Protein AF-A0A0A6YY71-F1 (afdb_monomer)

pLDDT: mean 78.0, std 18.77, range [36.78, 98.19]

Solvent-accessible surface area (backbone atoms only — not comparable to full-atom values): 8393 Å² total; per-residue (Å²): 139,82,88,79,83,87,85,87,87,78,85,80,76,76,75,78,79,55,67,66,61,52,51,53,49,50,51,51,51,50,52,53,62,73,66,58,69,81,73,83,77,70,94,55,56,92,86,57,88,66,77,80,87,84,78,74,81,49,68,96,34,40,90,76,57,83,63,99,70,64,65,13,58,90,53,76,33,81,49,66,52,75,88,48,46,82,86,49,79,55,62,49,65,29,39,24,68,51,75,69,31,91,86,85,29,70,40,27,65,51,67,47,71,70,43,75,67,88,65,77,77,81,84,120

Nearest PDB structures (foldseek):
  4aqs-assembly1_A  TM=8.875E-01  e=1.170E-06  Mus musculus
  8dmk-assembly1_B  TM=8.298E-01  e=1.250E-06  Homo sapiens

Sequence (124 aa):
MEWASGEPGRGRQGQPLPWELRLGLLLSVLAATLAQAPSLDVPGCSRGSCYPATGDLLVGRADRLTASSTCGLHSPQPYCIVSHLQDEKKCFLCDSRRPFSARDNPNSHRIQNVVTSFAPQRRT

Structure (mmCIF, N/CA/C/O backbone):
data_AF-A0A0A6YY71-F1
#
_entry.id   AF-A0A0A6YY71-F1
#
loop_
_atom_site.group_PDB
_atom_site.id
_atom_site.type_symbol
_atom_site.label_atom_id
_atom_site.label_alt_id
_atom_site.label_comp_id
_atom_site.label_asym_id
_atom_site.label_entity_id
_atom_site.label_seq_id
_atom_site.pdbx_PDB_ins_code
_atom_site.Cartn_x
_atom_site.Cartn_y
_atom_site.Cartn_z
_atom_site.occupancy
_atom_site.B_iso_or_equiv
_atom_site.auth_seq_id
_atom_site.auth_comp_id
_atom_site.auth_asym_id
_atom_site.auth_atom_id
_atom_site.pdbx_PDB_model_num
ATOM 1 N N . MET A 1 1 ? -37.558 -7.288 103.519 1.00 38.28 1 MET A N 1
ATOM 2 C CA . MET A 1 1 ? -37.219 -8.021 102.281 1.00 38.28 1 MET A CA 1
ATOM 3 C C . MET A 1 1 ? -38.504 -8.670 101.818 1.00 38.28 1 MET A C 1
ATOM 5 O O . MET A 1 1 ? -38.852 -9.748 102.278 1.00 38.28 1 MET A O 1
ATOM 9 N N . GLU A 1 2 ? -39.274 -7.907 101.053 1.00 43.69 2 GLU A N 1
ATOM 10 C CA . GLU A 1 2 ? -40.614 -8.268 100.598 1.00 43.69 2 GLU A CA 1
ATOM 11 C C . GLU A 1 2 ? -40.491 -8.899 99.210 1.00 43.69 2 GLU A C 1
ATOM 13 O O . GLU A 1 2 ? -39.759 -8.398 98.356 1.00 43.69 2 GLU A O 1
ATOM 18 N N . TRP A 1 3 ? -41.139 -10.044 99.031 1.00 39.91 3 TRP A N 1
ATOM 19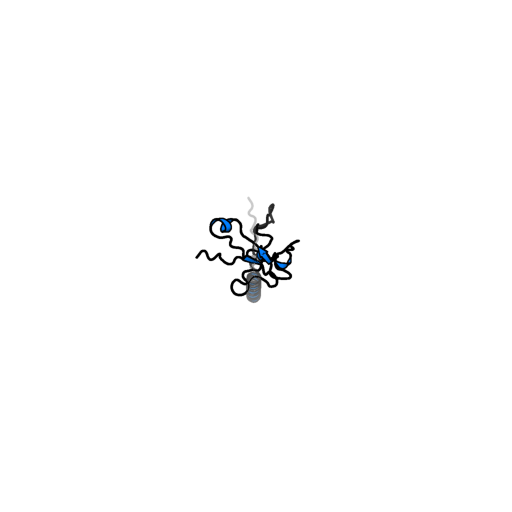 C CA . TRP A 1 3 ? -41.181 -10.783 97.778 1.00 39.91 3 TRP A CA 1
ATOM 20 C C . TRP A 1 3 ? -42.236 -10.136 96.881 1.00 39.91 3 TRP A C 1
ATOM 22 O O . TRP A 1 3 ? -43.389 -10.028 97.290 1.00 39.91 3 TRP A O 1
ATOM 32 N N . ALA A 1 4 ? -41.856 -9.726 95.670 1.00 46.16 4 ALA A N 1
ATOM 33 C CA . ALA A 1 4 ? -42.797 -9.284 94.647 1.00 46.16 4 ALA A CA 1
ATOM 34 C C . ALA A 1 4 ? -42.797 -10.277 93.480 1.00 46.16 4 ALA A C 1
ATOM 36 O O . ALA A 1 4 ? -41.759 -10.633 92.923 1.00 46.16 4 ALA A O 1
ATOM 37 N N . SER A 1 5 ? -44.005 -10.745 93.201 1.00 50.41 5 SER A N 1
ATOM 38 C CA . SER A 1 5 ? -44.420 -11.810 92.301 1.00 50.41 5 SER A CA 1
ATOM 39 C C . SER A 1 5 ? -44.018 -11.592 90.841 1.00 50.41 5 SER A C 1
ATOM 41 O O . SER A 1 5 ? -44.025 -10.473 90.337 1.00 50.41 5 SER A O 1
ATOM 43 N N . GLY A 1 6 ? -43.697 -12.690 90.153 1.00 44.12 6 GLY A N 1
ATOM 44 C CA . GLY A 1 6 ? -43.442 -12.706 88.716 1.00 44.12 6 GLY A CA 1
ATOM 45 C C . GLY A 1 6 ? -44.720 -12.563 87.883 1.00 44.12 6 GLY A C 1
ATOM 46 O O . GLY A 1 6 ? -45.732 -13.198 88.171 1.00 44.12 6 GLY A O 1
ATOM 47 N N . GLU A 1 7 ? -44.628 -11.769 86.819 1.00 47.53 7 GLU A N 1
ATOM 48 C CA . GLU A 1 7 ? -45.638 -11.626 85.765 1.00 47.53 7 GLU A CA 1
ATOM 49 C C . GLU A 1 7 ? -45.454 -12.708 84.682 1.00 47.53 7 GLU A C 1
ATOM 51 O O . GLU A 1 7 ? -44.330 -12.910 84.205 1.00 47.53 7 GLU A O 1
ATOM 56 N N . PRO A 1 8 ? -46.524 -13.372 84.209 1.00 54.31 8 PRO A N 1
ATOM 57 C CA . PRO A 1 8 ? -46.472 -14.208 83.023 1.00 54.31 8 PRO A CA 1
ATOM 58 C C . PRO A 1 8 ? -47.125 -13.505 81.826 1.00 54.31 8 PRO A C 1
ATOM 60 O O . PRO A 1 8 ? -48.282 -13.099 81.877 1.00 54.31 8 PRO A O 1
ATOM 63 N N . GLY A 1 9 ? -46.438 -13.485 80.682 1.00 42.12 9 GLY A N 1
ATOM 64 C CA . GLY A 1 9 ? -47.136 -13.396 79.398 1.00 42.12 9 GLY A CA 1
ATOM 65 C C . GLY A 1 9 ? -46.465 -12.547 78.331 1.00 42.12 9 GLY A C 1
ATOM 66 O O . GLY A 1 9 ? -46.595 -11.331 78.303 1.00 42.12 9 GLY A O 1
ATOM 67 N N . ARG A 1 10 ? -45.885 -13.228 77.340 1.00 41.16 10 ARG A N 1
ATOM 68 C CA . ARG A 1 10 ? -46.477 -13.374 75.994 1.00 41.16 10 ARG A CA 1
ATOM 69 C C . ARG A 1 10 ? -45.361 -13.762 75.030 1.00 41.16 10 ARG A C 1
ATOM 71 O O . ARG A 1 10 ? -44.706 -12.921 74.422 1.00 41.16 10 ARG A O 1
ATOM 78 N N . GLY A 1 11 ? -45.153 -15.070 74.889 1.00 41.28 11 GLY A N 1
ATOM 79 C CA . GLY A 1 11 ? -44.338 -15.614 73.813 1.00 41.28 11 GLY A CA 1
ATOM 80 C C . GLY A 1 11 ? -44.937 -15.198 72.472 1.00 41.28 11 GLY A C 1
ATOM 81 O O . GLY A 1 11 ? -46.034 -15.627 72.116 1.00 41.28 11 GLY A O 1
ATOM 82 N N . ARG A 1 12 ? -44.224 -14.349 71.730 1.00 44.50 12 ARG A N 1
ATOM 83 C CA . ARG A 1 12 ? -44.441 -14.149 70.296 1.00 44.50 12 ARG A CA 1
ATOM 84 C C . ARG A 1 12 ? -44.060 -15.462 69.608 1.00 44.50 12 ARG A C 1
ATOM 86 O O . ARG A 1 12 ? -42.911 -15.653 69.223 1.00 44.50 12 ARG A O 1
ATOM 93 N N . GLN A 1 13 ? -45.006 -16.393 69.502 1.00 45.41 13 GLN A N 1
ATOM 94 C CA . GLN A 1 13 ? -44.880 -17.504 68.564 1.00 45.41 13 GLN A CA 1
ATOM 95 C C . GLN A 1 13 ? -44.833 -16.892 67.163 1.00 45.41 13 GLN A C 1
ATOM 97 O O . GLN A 1 13 ? -45.835 -16.390 66.658 1.00 45.41 13 GLN A O 1
ATOM 102 N N . GLY A 1 14 ? -43.640 -16.856 66.570 1.00 48.69 14 GLY A N 1
ATOM 103 C CA . GLY A 1 14 ? -43.484 -16.530 65.161 1.00 48.69 14 GLY A CA 1
ATOM 104 C C . GLY A 1 14 ? -44.236 -17.579 64.355 1.00 48.69 14 GLY A C 1
ATOM 105 O O . GLY A 1 14 ? -43.861 -18.750 64.367 1.00 48.69 14 GLY A O 1
ATOM 106 N N . GLN A 1 15 ? -45.324 -17.178 63.701 1.00 58.69 15 GLN A N 1
ATOM 107 C CA . GLN A 1 15 ? -46.020 -18.050 62.765 1.00 58.69 15 GLN A CA 1
ATOM 108 C C . GLN A 1 15 ? -45.033 -18.471 61.663 1.00 58.69 15 GLN A C 1
ATOM 110 O O . GLN A 1 15 ? -44.343 -17.608 61.108 1.00 58.69 15 GLN A O 1
ATOM 115 N N . PRO A 1 16 ? -44.926 -19.772 61.341 1.00 62.03 16 PRO A N 1
ATOM 116 C CA . PRO A 1 16 ? -44.098 -20.216 60.232 1.00 62.03 16 PRO A CA 1
ATOM 117 C C . PRO A 1 16 ? -44.645 -19.600 58.941 1.00 62.03 16 PRO A C 1
ATOM 119 O O . PRO A 1 16 ? -45.845 -19.669 58.680 1.00 62.03 16 PRO A O 1
ATOM 122 N N . LEU A 1 17 ? -43.769 -18.976 58.145 1.00 61.84 17 LEU A N 1
ATOM 123 C CA . LEU A 1 17 ? -44.159 -18.433 56.845 1.00 61.84 17 LEU A CA 1
ATOM 124 C C . LEU A 1 17 ? -44.847 -19.532 56.012 1.00 61.84 17 LEU A C 1
ATOM 126 O O . LEU A 1 17 ? -44.259 -20.613 55.875 1.00 61.84 17 LEU A O 1
ATOM 130 N N . PRO A 1 18 ? -46.039 -19.274 55.437 1.00 81.38 18 PRO A N 1
ATOM 131 C CA . PRO A 1 18 ? -46.705 -20.213 54.545 1.00 81.38 18 PRO A CA 1
ATOM 132 C C . PRO A 1 18 ? -45.781 -20.605 53.387 1.00 81.38 18 PRO A C 1
ATOM 134 O O . PRO A 1 18 ? -45.008 -19.795 52.874 1.00 81.38 18 PRO A O 1
ATOM 137 N N . TRP A 1 19 ? -45.846 -21.876 52.997 1.00 71.00 19 TRP A N 1
ATOM 138 C CA . TRP A 1 19 ? -44.973 -22.497 51.997 1.00 71.00 19 TRP A CA 1
ATOM 139 C C . TRP A 1 19 ? -44.989 -21.777 50.638 1.00 71.00 19 TRP A C 1
ATOM 141 O O . TRP A 1 19 ? -43.962 -21.734 49.969 1.00 71.00 19 TRP A O 1
ATOM 151 N N . GLU A 1 20 ? -46.099 -21.122 50.298 1.00 78.69 20 GLU A N 1
ATOM 152 C CA . GLU A 1 20 ? -46.249 -20.263 49.118 1.00 78.69 20 GLU A CA 1
ATOM 153 C C . GLU A 1 20 ? -45.278 -19.076 49.124 1.00 78.69 20 GLU A C 1
ATOM 155 O O . GLU A 1 20 ? -44.617 -18.788 48.127 1.00 78.69 20 GLU A O 1
ATOM 160 N N . LEU A 1 21 ? -45.110 -18.419 50.278 1.00 78.38 21 LEU A N 1
ATOM 161 C CA . LEU A 1 21 ? -44.149 -17.324 50.428 1.00 78.38 21 LEU A CA 1
ATOM 162 C C . LEU A 1 21 ? -42.712 -17.839 50.350 1.00 78.38 21 LEU A C 1
ATOM 164 O O . LEU A 1 21 ? -41.838 -17.139 49.850 1.00 78.38 21 LEU A O 1
ATOM 168 N N . ARG A 1 22 ? -42.458 -19.070 50.812 1.00 81.88 22 ARG A N 1
ATOM 169 C CA . ARG A 1 22 ? -41.139 -19.705 50.685 1.00 81.88 22 ARG A CA 1
ATOM 170 C C . ARG A 1 22 ? -40.823 -20.049 49.234 1.00 81.88 22 ARG A C 1
ATOM 172 O O . ARG A 1 22 ? -39.710 -19.778 48.798 1.00 81.88 22 ARG A O 1
ATOM 179 N N . LEU A 1 23 ? -41.785 -20.588 48.485 1.00 85.62 23 LEU A N 1
ATOM 180 C CA . LEU A 1 23 ? -41.632 -20.849 47.053 1.00 85.62 23 LEU A CA 1
ATOM 181 C C . LEU A 1 23 ? -41.409 -19.551 46.275 1.00 85.62 23 LEU A C 1
ATOM 183 O O . LEU A 1 23 ? -40.477 -19.475 45.480 1.00 85.62 23 LEU A O 1
ATOM 187 N N . GLY A 1 24 ? -42.206 -18.514 46.547 1.00 86.06 24 GLY A N 1
ATOM 188 C CA . GLY A 1 24 ? -42.041 -17.196 45.929 1.00 86.06 24 GLY A CA 1
ATOM 189 C C . GLY A 1 24 ? -40.683 -16.558 46.243 1.00 86.06 24 GLY A C 1
ATOM 190 O O . GLY A 1 24 ? -40.045 -15.972 45.366 1.00 86.06 24 GLY A O 1
ATOM 191 N N . LEU A 1 25 ? -40.184 -16.729 47.470 1.00 85.94 25 LEU A N 1
ATOM 192 C CA . LEU A 1 25 ? -38.852 -16.260 47.854 1.00 85.94 25 LEU A CA 1
ATOM 193 C C . LEU A 1 25 ? -37.746 -17.048 47.132 1.00 85.94 25 LEU A C 1
ATOM 195 O O . LEU A 1 25 ? -36.806 -16.454 46.617 1.00 85.94 25 LEU A O 1
ATOM 199 N N . LEU A 1 26 ? -37.876 -18.371 47.028 1.00 87.25 26 LEU A N 1
ATOM 200 C CA . LEU A 1 26 ? -36.917 -19.209 46.301 1.00 87.25 26 LEU A CA 1
ATOM 201 C C . LEU A 1 26 ? -36.890 -18.879 44.804 1.00 87.25 26 LEU A C 1
ATOM 203 O O . LEU A 1 26 ? -35.813 -18.758 44.227 1.00 87.25 26 LEU A O 1
ATOM 207 N N . LEU A 1 27 ? -38.057 -18.677 44.189 1.00 86.56 27 LEU A N 1
ATOM 208 C CA . LEU A 1 27 ? -38.188 -18.291 42.781 1.00 86.56 27 LEU A CA 1
ATOM 209 C C . LEU A 1 27 ? -37.592 -16.906 42.508 1.00 86.56 27 LEU A C 1
ATOM 211 O O . LEU A 1 27 ? -36.895 -16.732 41.511 1.00 86.56 27 LEU A O 1
ATOM 215 N N . SER A 1 28 ? -37.823 -15.933 43.393 1.00 82.94 28 SER A N 1
ATOM 216 C CA . SER A 1 28 ? -37.259 -14.583 43.241 1.00 82.94 28 SER A CA 1
ATOM 217 C C . SER A 1 28 ? -35.738 -14.560 43.426 1.00 82.94 28 SER A C 1
ATOM 219 O O . SER A 1 28 ? -35.047 -13.904 42.648 1.00 82.94 28 SER A O 1
ATOM 221 N N . VAL A 1 29 ? -35.198 -15.332 44.376 1.00 84.31 29 VAL A N 1
ATOM 222 C CA . VAL A 1 29 ? -33.746 -15.515 44.536 1.00 84.31 29 VAL A CA 1
ATOM 223 C C . VAL A 1 29 ? -33.143 -16.204 43.309 1.00 84.31 29 VAL A C 1
ATOM 225 O O . VAL A 1 29 ? -32.145 -15.723 42.777 1.00 84.31 29 VAL A O 1
ATOM 228 N N . LEU A 1 30 ? -33.765 -17.276 42.809 1.00 84.50 30 LEU A N 1
ATOM 229 C CA . LEU A 1 30 ? -33.293 -17.988 41.618 1.00 84.50 30 LEU A CA 1
ATOM 230 C C . LEU A 1 30 ? -33.275 -17.063 40.388 1.00 84.50 30 LEU A C 1
ATOM 232 O O . LEU A 1 30 ? -32.268 -16.991 39.684 1.00 84.50 30 LEU A O 1
ATOM 236 N N . ALA A 1 31 ? -34.343 -16.288 40.178 1.00 81.75 31 ALA A N 1
ATOM 237 C CA . ALA A 1 31 ? -34.417 -15.296 39.106 1.00 81.75 31 ALA A CA 1
ATOM 238 C C . ALA A 1 31 ? -33.326 -14.218 39.230 1.00 81.75 31 ALA A C 1
ATOM 240 O O . ALA A 1 31 ? -32.697 -13.870 38.232 1.00 81.75 31 ALA A O 1
ATOM 241 N N . ALA A 1 32 ? -33.049 -13.733 40.445 1.00 77.25 32 ALA A N 1
ATOM 242 C CA . ALA A 1 32 ? -31.980 -12.766 40.686 1.00 77.25 32 ALA A CA 1
ATOM 243 C C . ALA A 1 32 ? -30.587 -13.346 40.388 1.00 77.25 32 ALA A C 1
ATOM 245 O O . AL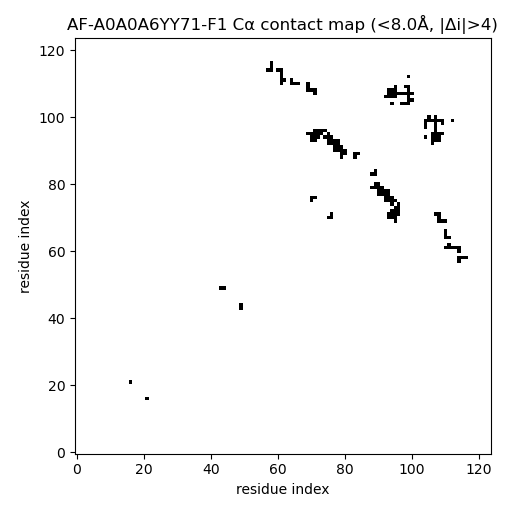A A 1 32 ? -29.763 -12.654 39.797 1.00 77.25 32 ALA A O 1
ATOM 246 N N . THR A 1 33 ? -30.330 -14.615 40.727 1.00 72.81 33 THR A N 1
ATOM 247 C CA . THR A 1 33 ? -29.048 -15.279 40.417 1.00 72.81 33 THR A CA 1
ATOM 248 C C . THR A 1 33 ? -28.844 -15.522 38.920 1.00 72.81 33 THR A C 1
ATOM 250 O O . THR A 1 33 ? -27.732 -15.379 38.426 1.00 72.81 33 THR A O 1
ATOM 253 N N . LEU A 1 34 ? -29.913 -15.827 38.174 1.00 72.25 34 LEU A N 1
ATOM 254 C CA . LEU A 1 34 ? -29.872 -15.986 36.713 1.00 72.25 34 LEU A CA 1
ATOM 255 C C . LEU A 1 34 ? -29.721 -14.644 35.978 1.00 72.25 34 LEU A C 1
ATOM 257 O O . LEU A 1 34 ? -29.179 -14.607 34.877 1.00 72.25 34 LEU A O 1
ATOM 261 N N . ALA A 1 35 ? -30.191 -13.546 36.579 1.00 67.25 35 ALA A N 1
ATOM 262 C CA . ALA A 1 35 ? -30.084 -12.196 36.026 1.00 67.25 35 ALA A CA 1
ATOM 263 C C . ALA A 1 35 ? -28.716 -11.533 36.275 1.00 67.25 35 ALA A C 1
ATOM 265 O O . ALA A 1 35 ? -28.437 -10.474 35.707 1.00 67.25 35 ALA A O 1
ATOM 266 N N . GLN A 1 36 ? -27.851 -12.136 37.097 1.00 61.38 36 GLN A N 1
ATOM 267 C CA . GLN A 1 36 ? -26.472 -11.689 37.272 1.00 61.38 36 GLN A CA 1
ATOM 268 C C . GLN A 1 36 ? -25.651 -12.081 36.040 1.00 61.38 36 GLN A C 1
ATOM 270 O O . GLN A 1 36 ? -24.961 -13.097 36.013 1.00 61.38 36 GLN A O 1
ATOM 275 N N . ALA A 1 37 ? -25.720 -11.251 34.999 1.00 61.72 37 ALA A N 1
ATOM 276 C CA . ALA A 1 37 ? -24.695 -11.255 33.969 1.00 61.72 37 ALA A CA 1
ATOM 277 C C . ALA A 1 37 ? -23.347 -10.963 34.654 1.00 61.72 37 ALA A C 1
ATOM 279 O O . ALA A 1 37 ? -23.262 -9.967 35.381 1.00 61.72 37 ALA A O 1
ATOM 280 N N . PRO A 1 38 ? -22.301 -11.789 34.469 1.00 58.31 38 PRO A N 1
ATOM 281 C CA . PRO A 1 38 ? -20.976 -11.431 34.944 1.00 58.31 38 PRO A CA 1
ATOM 282 C C . PRO A 1 38 ? -20.583 -10.127 34.251 1.00 58.31 38 PRO A C 1
ATOM 284 O O . PRO A 1 38 ? -20.394 -10.091 33.032 1.00 58.31 38 PRO A O 1
ATOM 287 N N . SER A 1 39 ? -20.502 -9.036 35.016 1.00 58.50 39 SER A N 1
ATOM 288 C CA . SER A 1 39 ? -19.797 -7.853 34.555 1.00 58.50 39 SER A CA 1
ATOM 289 C C . SER A 1 39 ? -18.371 -8.306 34.280 1.00 58.50 39 SER A C 1
ATOM 291 O O . SER A 1 39 ? -17.699 -8.863 35.147 1.00 58.50 39 SER A O 1
ATOM 293 N N . LEU A 1 40 ? -17.920 -8.138 33.039 1.00 60.69 40 LEU A N 1
ATOM 294 C CA . LEU A 1 40 ? -16.498 -8.162 32.733 1.00 60.69 40 LEU A CA 1
ATOM 295 C C . LEU A 1 40 ? -15.893 -6.990 33.504 1.00 60.69 40 LEU A C 1
ATOM 297 O O . LEU A 1 40 ? -15.829 -5.870 32.998 1.00 60.69 40 LEU A O 1
ATOM 301 N N . ASP A 1 41 ? -15.528 -7.240 34.758 1.00 55.72 41 ASP A N 1
ATOM 302 C CA . ASP A 1 41 ? -14.774 -6.321 35.589 1.00 55.72 41 ASP A CA 1
ATOM 303 C C . ASP A 1 41 ? -13.406 -6.172 34.933 1.00 55.72 41 ASP A C 1
ATOM 305 O O . ASP A 1 41 ? -12.459 -6.895 35.234 1.00 55.72 41 ASP A O 1
ATOM 309 N N . VAL A 1 42 ? -13.308 -5.249 33.977 1.00 62.34 42 VAL A N 1
ATOM 310 C CA . VAL A 1 42 ? -12.029 -4.688 33.568 1.00 62.34 42 VAL A CA 1
ATOM 311 C C . VAL A 1 42 ? -11.591 -3.832 34.756 1.00 62.34 42 VAL A C 1
ATOM 313 O O . VAL A 1 42 ? -12.190 -2.773 34.985 1.00 62.34 42 VAL A O 1
ATOM 316 N N . PRO A 1 43 ? -10.579 -4.240 35.542 1.00 62.94 43 PRO A N 1
ATOM 317 C CA . PRO A 1 43 ? -10.061 -3.418 36.620 1.00 62.94 43 PRO A CA 1
ATOM 318 C C . PRO A 1 43 ? -9.229 -2.323 35.952 1.00 62.94 43 PRO A C 1
ATOM 320 O O . PRO A 1 43 ? -8.028 -2.469 35.762 1.00 62.94 43 PRO A O 1
ATOM 323 N N . GLY A 1 44 ? -9.888 -1.281 35.450 1.00 62.38 44 GLY A N 1
ATOM 324 C CA . GLY A 1 44 ? -9.236 -0.310 34.576 1.00 62.38 44 GLY A CA 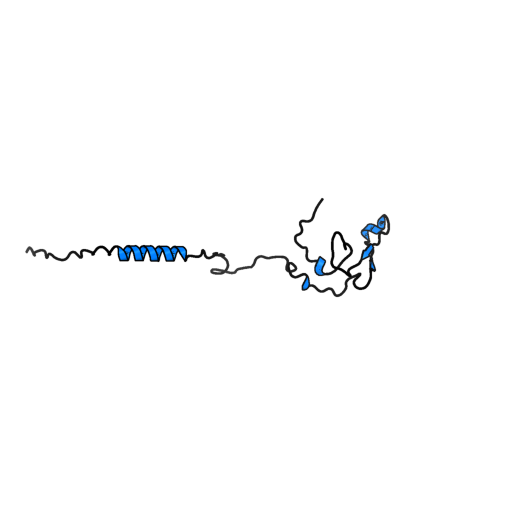1
ATOM 325 C C . GLY A 1 44 ? -9.121 1.064 35.201 1.00 62.38 44 GLY A C 1
ATOM 326 O O . GLY A 1 44 ? -8.027 1.565 35.405 1.00 62.38 44 GLY A O 1
ATOM 327 N N . CYS A 1 45 ? -10.260 1.685 35.494 1.00 73.56 45 CYS A N 1
ATOM 328 C CA . CYS A 1 45 ? -10.326 3.145 35.607 1.00 73.56 45 CYS A CA 1
ATOM 329 C C . CYS A 1 45 ? -11.054 3.669 36.846 1.00 73.56 45 CYS A C 1
ATOM 331 O O . CYS A 1 45 ? -11.100 4.873 37.067 1.00 73.56 45 CYS A O 1
ATOM 333 N N . SER A 1 46 ? -11.658 2.799 37.656 1.00 78.25 46 SER A N 1
ATOM 334 C CA . SER A 1 46 ? -12.526 3.218 38.765 1.00 78.25 46 SER A CA 1
ATOM 335 C C . SER A 1 46 ? -11.767 3.722 39.998 1.00 78.25 46 SER A C 1
ATOM 337 O O . SER A 1 46 ? -12.365 4.374 40.850 1.00 78.25 46 SER A O 1
ATOM 339 N N . ARG A 1 47 ? -10.461 3.438 40.117 1.00 77.69 47 ARG A N 1
ATOM 340 C CA . ARG A 1 47 ? -9.633 3.835 41.276 1.00 77.69 47 ARG A CA 1
ATOM 341 C C . ARG A 1 47 ? -8.267 4.437 40.907 1.00 77.69 47 ARG A C 1
ATOM 343 O O . ARG A 1 47 ? -7.363 4.410 41.736 1.00 77.69 47 ARG A O 1
ATOM 350 N N . GLY A 1 48 ? -8.089 4.975 39.699 1.00 80.12 48 GLY A N 1
ATOM 351 C CA . GLY A 1 48 ? -6.809 5.568 39.292 1.00 80.12 48 GLY A CA 1
ATOM 352 C C . GLY A 1 48 ? -6.728 5.938 37.813 1.00 80.12 48 GLY A C 1
ATOM 353 O O . GLY A 1 48 ? -7.719 5.854 37.089 1.00 80.12 48 GLY A O 1
ATOM 354 N N . SER A 1 49 ? -5.540 6.357 37.370 1.00 84.69 49 SER A N 1
ATOM 355 C CA . SER A 1 49 ? -5.253 6.603 35.958 1.00 84.69 49 SER A CA 1
ATOM 356 C C . SER A 1 49 ? -5.216 5.294 35.175 1.00 84.69 49 SER A C 1
ATOM 358 O O . SER A 1 49 ? -4.671 4.289 35.627 1.00 84.69 49 SER A O 1
ATOM 360 N N . CYS A 1 50 ? -5.776 5.325 33.972 1.00 87.75 50 CYS A N 1
ATOM 361 C CA . CYS A 1 50 ? -5.761 4.199 33.057 1.00 87.75 50 CYS A CA 1
ATOM 362 C C . CYS A 1 50 ? -5.191 4.599 31.709 1.00 87.75 50 CYS A C 1
ATOM 364 O O . CYS A 1 50 ? -5.355 5.723 31.234 1.00 87.75 50 CYS A O 1
ATOM 366 N N . TYR A 1 51 ? -4.522 3.627 31.101 1.00 87.56 51 TYR A N 1
ATOM 367 C CA . TYR A 1 51 ? -3.815 3.779 29.847 1.00 87.56 51 TYR A CA 1
ATOM 368 C C . TYR A 1 51 ? -4.222 2.615 28.943 1.00 87.56 51 TYR A C 1
ATOM 370 O O . TYR A 1 51 ? -4.163 1.464 29.382 1.00 87.56 51 TYR A O 1
ATOM 378 N N . PRO A 1 52 ? -4.691 2.886 27.715 1.00 88.88 52 PRO A N 1
ATOM 379 C CA . PRO A 1 52 ? -5.088 1.833 26.794 1.00 88.88 52 PRO A CA 1
ATOM 380 C C . PRO A 1 52 ? -3.875 1.004 26.357 1.00 88.88 52 PRO A C 1
ATOM 382 O O . PRO A 1 52 ? -2.733 1.464 26.415 1.00 88.88 52 PRO A O 1
ATOM 385 N N . ALA A 1 53 ? -4.134 -0.209 25.866 1.00 88.12 53 ALA A N 1
ATOM 386 C CA . ALA A 1 53 ? -3.110 -0.996 25.193 1.00 88.12 53 ALA A CA 1
ATOM 387 C C . ALA A 1 53 ? -2.553 -0.218 23.988 1.00 88.12 53 ALA A C 1
ATOM 389 O O . ALA A 1 53 ? -3.303 0.394 23.222 1.00 88.12 53 ALA A O 1
ATOM 390 N N . THR A 1 54 ? -1.232 -0.237 23.828 1.00 89.19 54 THR A N 1
ATOM 391 C CA . THR A 1 54 ? -0.553 0.348 22.670 1.00 89.19 54 THR A CA 1
ATOM 392 C C . THR A 1 54 ? -0.600 -0.610 21.477 1.00 89.19 54 THR A C 1
ATOM 394 O O . THR A 1 54 ? -0.838 -1.808 21.626 1.00 89.19 54 THR A O 1
ATOM 397 N N . GLY A 1 55 ? -0.385 -0.086 20.270 1.00 89.81 55 GLY A N 1
ATOM 398 C CA . GLY A 1 55 ? -0.384 -0.889 19.051 1.00 89.81 55 GLY A CA 1
ATOM 399 C C . GLY A 1 55 ? -0.006 -0.083 17.816 1.00 89.81 55 GLY A C 1
ATOM 400 O O . GLY A 1 55 ? 0.180 1.133 17.883 1.00 89.81 55 GLY A O 1
ATOM 401 N N . ASP A 1 56 ? 0.100 -0.774 16.683 1.00 90.81 56 ASP A N 1
ATOM 402 C CA . ASP A 1 56 ? 0.313 -0.133 15.390 1.00 90.81 56 ASP A CA 1
ATOM 403 C C . ASP A 1 56 ? -0.966 0.590 14.937 1.00 90.81 56 ASP A C 1
ATOM 405 O O . ASP A 1 56 ? -2.030 -0.009 14.773 1.00 90.81 56 ASP A O 1
ATOM 409 N N . LEU A 1 57 ? -0.848 1.900 14.719 1.00 91.94 57 LEU A N 1
ATOM 410 C CA . LEU A 1 57 ? -1.952 2.764 14.312 1.00 91.94 57 LEU A CA 1
ATOM 411 C C . LEU A 1 57 ? -2.378 2.550 12.854 1.00 91.94 57 LEU A C 1
ATOM 413 O O . LEU A 1 57 ? -3.459 3.007 12.474 1.00 91.94 57 LEU A O 1
ATOM 417 N N . LEU A 1 58 ? -1.556 1.888 12.038 1.00 92.88 58 LEU A N 1
ATOM 418 C CA . LEU A 1 58 ? -1.823 1.649 10.620 1.00 92.88 58 LEU A CA 1
ATOM 419 C C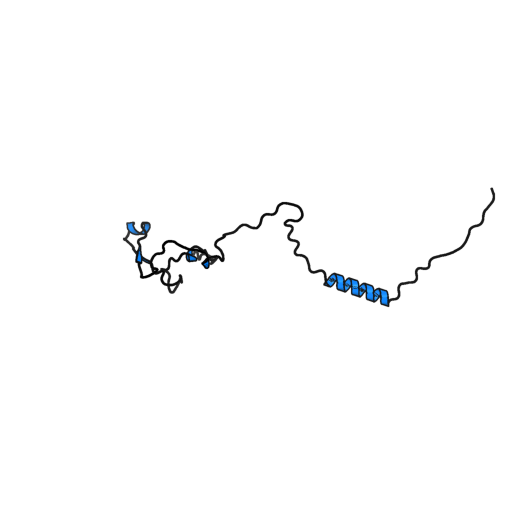 . LEU A 1 58 ? -2.752 0.447 10.388 1.00 92.88 58 LEU A C 1
ATOM 421 O O . LEU A 1 58 ? -3.421 0.371 9.351 1.00 92.88 58 LEU A O 1
ATOM 425 N N . VAL A 1 59 ? -2.840 -0.475 11.352 1.00 91.00 59 VAL A N 1
ATOM 426 C CA . VAL A 1 59 ? -3.689 -1.672 11.265 1.00 91.00 59 VAL A CA 1
ATOM 427 C C . VAL A 1 59 ? -5.158 -1.268 11.107 1.00 91.00 59 VAL A C 1
ATOM 429 O O . VAL A 1 59 ? -5.691 -0.456 11.861 1.00 91.00 59 VAL A O 1
ATOM 432 N N . GLY A 1 60 ? -5.819 -1.820 10.084 1.00 90.62 60 GLY A N 1
ATOM 433 C CA . GLY A 1 60 ? -7.206 -1.482 9.742 1.00 90.62 60 GLY A CA 1
ATOM 434 C C . GLY A 1 60 ? -7.386 -0.100 9.102 1.00 90.62 60 GLY A C 1
ATOM 435 O O . GLY A 1 60 ? -8.517 0.345 8.917 1.00 90.62 60 GLY A O 1
ATOM 436 N N . ARG A 1 61 ? -6.294 0.598 8.762 1.00 94.25 61 ARG A N 1
ATOM 437 C CA . ARG A 1 61 ? -6.328 1.950 8.179 1.00 94.25 61 ARG A CA 1
ATOM 438 C C . ARG A 1 61 ? -5.629 2.053 6.828 1.00 94.25 61 ARG A C 1
ATOM 440 O O . ARG A 1 61 ? -5.326 3.164 6.411 1.00 94.25 61 ARG A O 1
ATOM 447 N N . ALA A 1 62 ? -5.416 0.937 6.129 1.00 93.06 62 ALA A N 1
ATOM 448 C CA . ALA A 1 62 ? -4.775 0.922 4.810 1.00 93.06 62 ALA A CA 1
ATOM 449 C C . ALA A 1 62 ? -5.438 1.904 3.825 1.00 93.06 62 ALA A C 1
ATOM 451 O O . ALA A 1 62 ? -4.748 2.688 3.176 1.00 93.06 62 ALA A O 1
ATOM 452 N N . ASP A 1 63 ? -6.772 1.952 3.798 1.00 93.75 63 ASP A N 1
ATOM 453 C CA . ASP A 1 63 ? -7.538 2.849 2.919 1.00 93.75 63 ASP A CA 1
ATOM 454 C C . ASP A 1 63 ? -7.488 4.326 3.344 1.00 93.75 63 ASP A C 1
ATOM 456 O O . ASP A 1 63 ? -7.916 5.207 2.602 1.00 93.75 63 ASP A O 1
ATOM 460 N N . ARG A 1 64 ? -6.954 4.619 4.537 1.00 96.12 64 ARG A N 1
ATOM 461 C CA . ARG A 1 64 ? -6.750 5.985 5.045 1.00 96.12 64 ARG A CA 1
ATOM 462 C C . ARG A 1 64 ? -5.338 6.507 4.781 1.00 96.12 64 ARG A C 1
ATOM 464 O O . ARG A 1 64 ? -5.028 7.618 5.206 1.00 96.12 64 ARG A O 1
ATOM 471 N N . LEU A 1 65 ? -4.486 5.719 4.126 1.00 95.88 65 LEU A N 1
ATOM 472 C CA . LEU A 1 65 ? -3.135 6.130 3.769 1.00 95.88 65 LEU A CA 1
ATOM 473 C C . LEU A 1 65 ? -3.113 6.796 2.397 1.00 95.88 65 LEU A C 1
ATOM 475 O O . LEU A 1 65 ? -3.747 6.337 1.447 1.00 95.88 65 LEU A O 1
ATOM 479 N N . THR A 1 66 ? -2.322 7.858 2.288 1.00 97.25 66 THR A N 1
ATOM 480 C CA . THR A 1 66 ? -2.072 8.573 1.039 1.00 97.25 66 THR A CA 1
ATOM 481 C C . THR A 1 66 ? -0.571 8.696 0.813 1.00 97.25 66 THR A C 1
ATOM 483 O O . THR A 1 66 ? 0.212 8.800 1.755 1.00 97.25 66 THR A O 1
ATOM 486 N N . ALA A 1 67 ? -0.162 8.661 -0.452 1.00 97.44 67 ALA A N 1
ATOM 487 C CA . ALA A 1 67 ? 1.210 8.922 -0.862 1.00 97.44 67 ALA A CA 1
ATOM 488 C C . ALA A 1 67 ? 1.208 10.025 -1.916 1.00 97.44 67 ALA A C 1
ATOM 490 O O . ALA A 1 67 ? 0.376 10.019 -2.822 1.00 97.44 67 ALA A O 1
ATOM 491 N N . SER A 1 68 ? 2.146 10.963 -1.802 1.00 98.00 68 SER A N 1
ATOM 492 C CA . SER A 1 68 ? 2.334 12.026 -2.794 1.00 98.00 68 SER A CA 1
ATOM 493 C C . SER A 1 68 ? 2.939 11.506 -4.102 1.00 98.00 68 SER A C 1
ATOM 495 O O . SER A 1 68 ? 2.783 12.138 -5.143 1.00 98.00 68 SER A O 1
ATOM 497 N N . SER A 1 69 ? 3.608 10.351 -4.067 1.00 97.50 69 SER A N 1
ATOM 498 C CA . SER A 1 69 ? 4.165 9.683 -5.239 1.00 97.50 69 SER A CA 1
ATOM 499 C C . SER A 1 69 ? 4.065 8.163 -5.112 1.00 97.50 69 SER A C 1
ATOM 501 O O . SER A 1 69 ? 4.096 7.589 -4.024 1.00 97.50 69 SER A O 1
ATOM 503 N N . THR A 1 70 ? 3.900 7.483 -6.242 1.00 97.75 70 THR A N 1
ATOM 504 C CA . THR A 1 70 ? 3.920 6.019 -6.333 1.00 97.75 70 THR A CA 1
ATOM 505 C C . THR A 1 70 ? 4.336 5.652 -7.751 1.00 97.75 70 THR A C 1
ATOM 507 O O . THR A 1 70 ? 3.772 6.173 -8.716 1.00 97.75 70 THR A O 1
ATOM 510 N N . CYS A 1 71 ? 5.329 4.775 -7.891 1.00 98.12 71 CYS A N 1
ATOM 511 C CA . CYS A 1 71 ? 5.765 4.315 -9.205 1.00 98.12 71 CYS A CA 1
ATOM 512 C C . CYS A 1 71 ? 4.676 3.472 -9.877 1.00 98.12 71 CYS A C 1
ATOM 514 O O . CYS A 1 71 ? 3.863 2.828 -9.214 1.00 98.12 71 CYS A O 1
ATOM 516 N N . GLY A 1 72 ? 4.673 3.426 -11.201 1.00 98.12 72 GLY A N 1
ATOM 517 C CA . GLY A 1 72 ? 3.906 2.433 -11.942 1.00 98.12 72 GLY A CA 1
ATOM 518 C C . GLY A 1 72 ? 2.383 2.616 -11.917 1.00 98.12 72 GLY A C 1
ATOM 519 O O . GLY A 1 72 ? 1.674 1.660 -12.212 1.00 98.12 72 GLY A O 1
ATOM 520 N N . LEU A 1 73 ? 1.851 3.782 -11.516 1.00 97.88 73 LEU A N 1
ATOM 521 C CA . LEU A 1 73 ? 0.396 4.000 -11.401 1.00 97.88 73 LEU A CA 1
ATOM 522 C C . LEU A 1 73 ? -0.324 4.102 -12.752 1.00 97.88 73 LEU A C 1
ATOM 524 O O . LEU A 1 73 ? -1.478 3.696 -12.855 1.00 97.88 73 LEU A O 1
ATOM 528 N N . HIS A 1 74 ? 0.347 4.639 -13.772 1.00 97.38 74 HIS A N 1
ATOM 529 C CA . HIS A 1 74 ? -0.231 4.855 -15.105 1.00 97.38 74 HIS A CA 1
ATOM 530 C C . HIS A 1 74 ? 0.259 3.810 -16.117 1.00 97.38 74 HIS A C 1
ATOM 532 O O . HIS A 1 74 ? -0.513 3.282 -16.913 1.00 97.38 74 HIS A O 1
ATOM 538 N N . SER A 1 75 ? 1.543 3.468 -16.056 1.00 97.50 75 SER A N 1
ATOM 539 C CA . SER A 1 75 ? 2.211 2.479 -16.902 1.00 97.50 75 SER A CA 1
ATOM 540 C C . SER A 1 75 ? 3.373 1.848 -16.131 1.00 97.50 75 SER A C 1
ATOM 542 O O . SER A 1 75 ? 3.833 2.460 -15.167 1.00 97.50 75 SER A O 1
ATOM 544 N N . PRO A 1 76 ? 3.862 0.656 -16.518 1.00 97.69 76 PRO A N 1
ATOM 545 C CA . PRO A 1 76 ? 5.037 0.062 -15.889 1.00 97.69 76 PRO 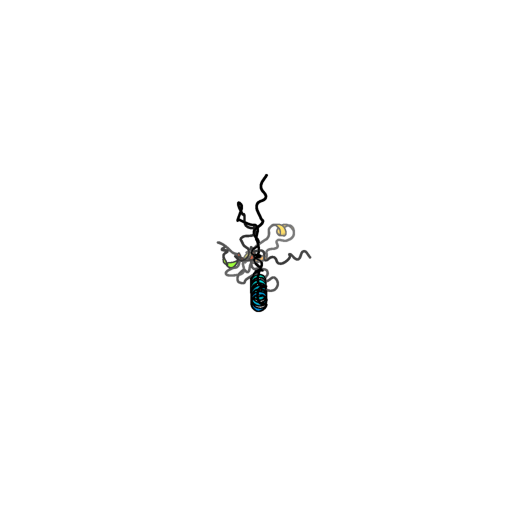A CA 1
ATOM 546 C C . PRO A 1 76 ? 6.253 0.998 -15.941 1.00 97.69 76 PRO A C 1
ATOM 548 O O . PRO A 1 76 ? 6.551 1.568 -16.991 1.00 97.69 76 PRO A O 1
ATOM 551 N N . GLN A 1 77 ? 6.957 1.147 -14.817 1.00 98.19 77 GLN A N 1
ATOM 552 C CA . GLN A 1 77 ? 8.120 2.035 -14.683 1.00 98.19 77 GLN A CA 1
ATOM 553 C C . GLN A 1 77 ? 9.357 1.263 -14.197 1.00 98.19 77 GLN A C 1
ATOM 555 O O . GLN A 1 77 ? 9.240 0.496 -13.240 1.00 98.19 77 GLN A O 1
ATOM 560 N N . PRO A 1 78 ? 10.542 1.448 -14.808 1.00 96.06 78 PRO A N 1
ATOM 561 C CA . PRO A 1 78 ? 11.757 0.773 -14.372 1.00 96.06 78 PRO A CA 1
ATOM 562 C C . PRO A 1 78 ? 12.336 1.397 -13.095 1.00 96.06 78 PRO A C 1
ATOM 564 O O . PRO A 1 78 ? 12.318 2.616 -12.922 1.00 96.06 78 PRO A O 1
ATOM 567 N N . TYR A 1 79 ? 12.903 0.564 -12.226 1.00 94.69 79 TYR A N 1
ATOM 568 C CA . TYR A 1 79 ? 13.702 0.987 -11.075 1.00 94.69 79 TYR A CA 1
ATOM 569 C C . TYR A 1 79 ? 14.871 0.021 -10.864 1.00 94.69 79 TYR A C 1
ATOM 571 O O . TYR A 1 79 ? 14.834 -1.119 -11.321 1.00 94.69 79 TYR A O 1
ATOM 579 N N . CYS A 1 80 ? 15.922 0.455 -10.174 1.00 92.94 80 CYS A N 1
ATOM 580 C CA . CYS A 1 80 ? 17.100 -0.377 -9.938 1.00 92.94 80 CYS A CA 1
ATOM 581 C C . CYS A 1 80 ? 17.437 -0.384 -8.446 1.00 92.94 80 CYS A C 1
ATOM 583 O O . CYS A 1 80 ? 17.416 0.660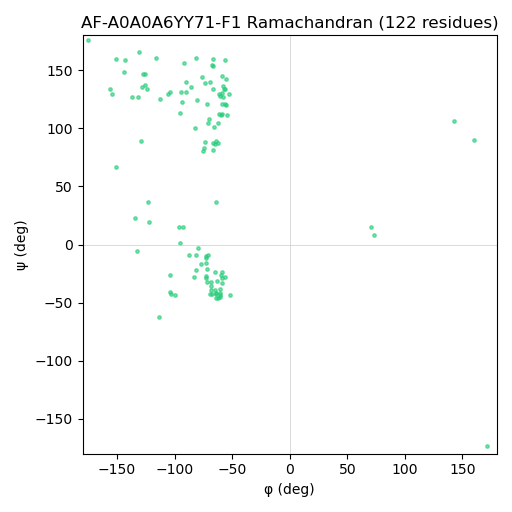 -7.793 1.00 92.94 80 CYS A O 1
ATOM 585 N N . ILE A 1 81 ? 17.746 -1.562 -7.904 1.00 88.69 81 ILE A N 1
ATOM 586 C CA . ILE A 1 81 ? 18.131 -1.712 -6.498 1.00 88.69 81 ILE A CA 1
ATOM 587 C C . ILE A 1 81 ? 19.655 -1.685 -6.425 1.00 88.69 81 ILE A C 1
ATOM 589 O O . ILE A 1 81 ? 20.309 -2.609 -6.899 1.00 88.69 81 ILE A O 1
ATOM 593 N N . VAL A 1 82 ? 20.221 -0.641 -5.814 1.00 87.06 82 VAL A N 1
ATOM 594 C CA . VAL A 1 82 ? 21.670 -0.365 -5.852 1.00 87.06 82 VAL A CA 1
ATOM 595 C C . VAL A 1 82 ? 22.523 -1.507 -5.289 1.00 87.06 82 VAL A C 1
ATOM 597 O O . VAL A 1 82 ? 23.601 -1.774 -5.813 1.00 87.06 82 VAL A O 1
ATOM 600 N N . SER A 1 83 ? 22.026 -2.239 -4.287 1.00 82.06 83 SER A N 1
ATOM 601 C CA . SER A 1 83 ? 22.734 -3.391 -3.710 1.00 82.06 83 SER A CA 1
ATOM 602 C C . SER A 1 83 ? 22.928 -4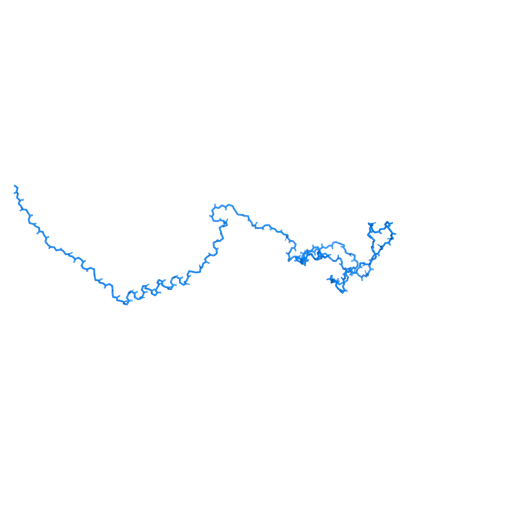.560 -4.678 1.00 82.06 83 SER A C 1
ATOM 604 O O . SER A 1 83 ? 23.858 -5.330 -4.495 1.00 82.06 83 SER A O 1
ATOM 606 N N . HIS A 1 84 ? 22.093 -4.689 -5.713 1.00 72.31 84 HIS A N 1
ATOM 607 C CA . HIS A 1 84 ? 22.208 -5.771 -6.695 1.00 72.31 84 HIS A CA 1
ATOM 608 C C . HIS A 1 84 ? 23.155 -5.411 -7.844 1.00 72.31 84 HIS A C 1
ATOM 610 O O . HIS A 1 84 ? 23.476 -6.267 -8.652 1.00 72.31 84 HIS A O 1
ATOM 616 N N . LEU A 1 85 ? 23.608 -4.1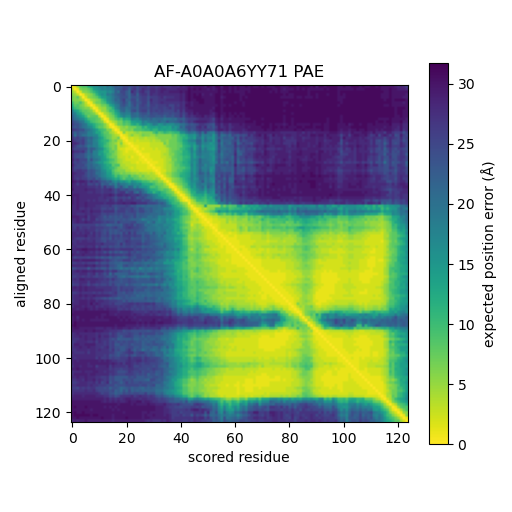55 -7.933 1.00 66.38 85 LEU A N 1
ATOM 617 C CA . LEU A 1 85 ? 24.358 -3.648 -9.084 1.00 66.38 85 LEU A CA 1
ATOM 618 C C . LEU A 1 85 ? 25.852 -4.031 -9.090 1.00 66.38 85 LEU A C 1
ATOM 620 O O . LEU A 1 85 ? 26.538 -3.641 -10.034 1.00 66.38 85 LEU A O 1
ATOM 624 N N . GLN A 1 86 ? 26.362 -4.719 -8.059 1.00 65.69 86 GLN A N 1
ATOM 625 C CA . GLN A 1 86 ? 27.785 -5.088 -7.944 1.00 65.69 86 GLN A CA 1
ATOM 626 C C . GLN A 1 86 ? 28.145 -6.363 -8.723 1.00 65.69 86 GLN A C 1
ATOM 628 O O . GLN A 1 86 ? 29.265 -6.449 -9.215 1.00 65.69 86 GLN A O 1
ATOM 633 N N . ASP A 1 87 ? 27.190 -7.281 -8.911 1.00 62.91 87 ASP A N 1
ATOM 634 C CA . ASP A 1 87 ? 27.409 -8.537 -9.644 1.00 62.91 87 ASP A CA 1
ATOM 635 C C . ASP A 1 87 ? 26.823 -8.479 -11.069 1.00 62.91 87 ASP A C 1
ATOM 637 O O . ASP A 1 87 ? 27.494 -8.848 -12.026 1.00 62.91 87 ASP A O 1
ATOM 641 N N . GLU A 1 88 ? 25.616 -7.921 -11.244 1.00 62.94 88 GLU A N 1
ATOM 642 C CA . GLU A 1 88 ? 24.966 -7.640 -12.536 1.00 62.94 88 GLU A CA 1
ATOM 643 C C . GLU A 1 88 ? 23.946 -6.509 -12.322 1.00 62.94 88 GLU A C 1
ATOM 645 O O . GLU A 1 88 ? 23.174 -6.566 -11.369 1.00 62.94 88 GLU A O 1
ATOM 650 N N . LYS A 1 89 ? 23.880 -5.465 -13.168 1.00 60.38 89 LYS A N 1
ATOM 651 C CA . LYS A 1 89 ? 22.913 -4.362 -12.970 1.00 60.38 89 LYS A CA 1
ATOM 652 C C . LYS A 1 89 ? 21.460 -4.824 -13.153 1.00 60.38 89 LYS A C 1
ATOM 654 O O . LYS A 1 89 ? 20.856 -4.601 -14.201 1.00 60.38 89 LYS A O 1
ATOM 659 N N . LYS A 1 90 ? 20.876 -5.434 -12.122 1.00 79.38 90 LYS A N 1
ATOM 660 C CA . LYS A 1 90 ? 19.501 -5.923 -12.146 1.00 79.38 90 LYS A CA 1
ATOM 661 C C . LYS A 1 90 ? 18.541 -4.778 -11.840 1.00 79.38 90 LYS A C 1
ATOM 663 O O . LYS A 1 90 ? 18.364 -4.363 -10.694 1.00 79.38 90 LYS A O 1
ATOM 668 N N . CYS A 1 91 ? 17.948 -4.245 -12.899 1.00 90.69 91 CYS A N 1
ATOM 669 C CA . CYS A 1 91 ? 16.790 -3.367 -12.809 1.00 90.69 91 CYS A CA 1
ATOM 670 C C . CYS A 1 91 ? 15.501 -4.194 -12.918 1.00 90.69 91 CYS A C 1
ATOM 672 O O . CYS A 1 91 ? 15.487 -5.296 -13.466 1.00 90.69 91 CYS A O 1
ATOM 674 N N . PHE A 1 92 ? 14.419 -3.655 -12.374 1.00 91.94 92 PHE A N 1
ATOM 675 C CA . PHE A 1 92 ? 13.120 -4.298 -12.226 1.00 91.94 92 PHE A CA 1
ATOM 676 C C . PHE A 1 92 ? 12.021 -3.366 -12.742 1.00 91.94 92 PHE A C 1
ATOM 678 O O . PHE A 1 92 ? 12.245 -2.170 -12.935 1.00 91.94 92 PHE A O 1
ATOM 685 N N . LEU A 1 93 ? 10.824 -3.908 -12.956 1.00 95.50 93 LEU A N 1
ATOM 686 C CA . LEU A 1 93 ? 9.650 -3.135 -13.353 1.00 95.50 93 LEU A CA 1
ATOM 687 C C . LEU A 1 93 ? 8.693 -2.991 -12.172 1.00 95.50 93 LEU A C 1
ATOM 689 O O . LEU A 1 93 ? 8.311 -3.983 -11.561 1.00 95.50 93 LEU A O 1
ATOM 693 N N . CYS A 1 94 ? 8.276 -1.759 -11.903 1.00 97.56 94 CYS A N 1
ATOM 694 C CA . CYS A 1 94 ? 7.192 -1.422 -10.991 1.00 97.56 94 CYS A CA 1
ATOM 695 C C . CYS A 1 94 ? 5.880 -1.293 -11.777 1.00 97.56 94 CYS A C 1
ATOM 697 O O . CYS A 1 94 ? 5.780 -0.466 -12.687 1.00 97.56 94 CYS A O 1
ATOM 699 N N . ASP A 1 95 ? 4.867 -2.079 -11.407 1.00 97.56 95 ASP A N 1
ATOM 700 C CA . ASP A 1 95 ? 3.508 -2.016 -11.953 1.00 97.56 95 ASP A CA 1
ATOM 701 C C . ASP A 1 95 ? 2.480 -1.940 -10.815 1.00 97.56 95 ASP A C 1
ATOM 703 O O . ASP A 1 95 ? 1.940 -2.934 -10.325 1.00 97.56 95 ASP A O 1
ATOM 707 N N . SER A 1 96 ? 2.189 -0.709 -10.402 1.00 97.81 96 SER A N 1
ATOM 708 C CA . SER A 1 96 ? 1.233 -0.416 -9.336 1.00 97.81 96 SER A CA 1
ATOM 709 C C . SER A 1 96 ? -0.175 -0.161 -9.867 1.00 97.81 96 SER A C 1
ATOM 711 O O . SER A 1 96 ? -1.015 0.340 -9.123 1.00 97.81 96 SER A O 1
ATOM 713 N N . ARG A 1 97 ? -0.498 -0.501 -11.123 1.00 97.00 97 ARG A N 1
ATOM 714 C CA . ARG A 1 97 ? -1.853 -0.284 -11.671 1.00 97.00 97 ARG A CA 1
ATOM 715 C C . ARG A 1 97 ? -2.910 -1.101 -10.934 1.00 97.00 97 ARG A C 1
ATOM 717 O O . ARG A 1 97 ? -4.024 -0.621 -10.750 1.00 97.00 97 ARG A O 1
ATOM 724 N N . ARG A 1 98 ? -2.552 -2.280 -10.418 1.00 96.38 98 ARG A N 1
ATOM 725 C CA . ARG A 1 98 ? -3.416 -3.141 -9.589 1.00 96.38 98 ARG A CA 1
ATOM 726 C C . ARG A 1 98 ? -2.851 -3.307 -8.166 1.00 96.38 98 ARG A C 1
ATOM 728 O O . ARG A 1 98 ? -1.663 -3.042 -7.965 1.00 96.38 98 ARG A O 1
ATOM 735 N N . PRO A 1 99 ? -3.665 -3.705 -7.170 1.00 94.69 99 PRO A N 1
ATOM 736 C CA . PRO A 1 99 ? -3.176 -4.065 -5.836 1.00 94.69 99 PRO A CA 1
ATOM 737 C C . PRO A 1 99 ? -2.126 -5.182 -5.880 1.00 94.69 99 PRO A C 1
ATOM 739 O O . PRO A 1 99 ? -2.045 -5.924 -6.862 1.00 94.69 99 PRO A O 1
ATOM 742 N N . PHE A 1 100 ? -1.320 -5.291 -4.825 1.00 94.06 100 PHE A N 1
ATOM 743 C CA . PHE A 1 100 ? -0.334 -6.361 -4.701 1.00 94.06 100 PHE A CA 1
ATOM 744 C C . PHE A 1 100 ? -1.015 -7.729 -4.558 1.00 94.06 100 PHE A C 1
ATOM 746 O O . PHE A 1 100 ? -1.934 -7.898 -3.760 1.00 94.06 100 PHE A O 1
ATOM 753 N N . SER A 1 101 ? -0.528 -8.710 -5.316 1.00 92.44 101 SER A N 1
ATOM 754 C CA . SER A 1 101 ? -0.827 -10.136 -5.140 1.00 92.44 101 SER A CA 1
ATOM 755 C C . SER A 1 101 ? 0.477 -10.897 -5.304 1.00 92.44 101 SER A C 1
ATOM 757 O O . SER A 1 101 ? 1.140 -10.760 -6.329 1.00 92.44 101 SER A O 1
ATOM 759 N N . ALA A 1 102 ? 0.835 -11.736 -4.331 1.00 90.75 102 ALA A N 1
ATOM 760 C CA . ALA A 1 102 ? 2.081 -12.501 -4.379 1.00 90.75 102 ALA A CA 1
ATOM 761 C C . ALA A 1 102 ? 2.179 -13.426 -5.607 1.00 90.75 102 ALA A C 1
ATOM 763 O O . ALA A 1 102 ? 3.282 -13.787 -6.008 1.00 90.75 102 ALA A O 1
ATOM 764 N N . ARG A 1 103 ? 1.041 -13.823 -6.193 1.00 90.88 103 ARG A N 1
ATOM 765 C CA . A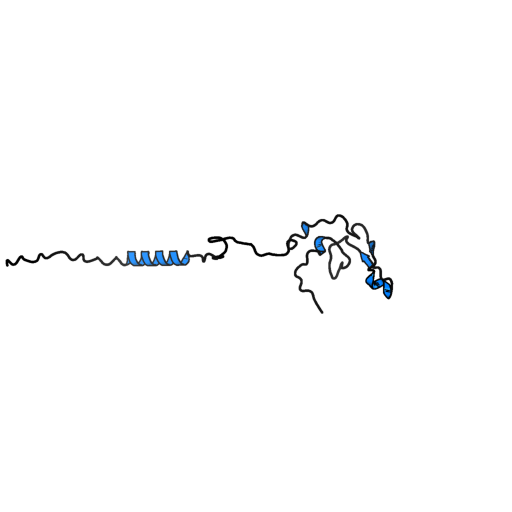RG A 1 103 ? 0.998 -14.702 -7.369 1.00 90.88 103 ARG A CA 1
ATOM 766 C C . ARG A 1 103 ? 0.795 -13.950 -8.674 1.00 90.88 103 ARG A C 1
ATOM 768 O O . ARG A 1 103 ? 1.478 -14.248 -9.646 1.00 90.88 103 ARG A O 1
ATOM 775 N N . ASP A 1 104 ? -0.109 -12.976 -8.684 1.00 92.00 104 ASP A N 1
ATOM 776 C CA . ASP A 1 104 ? -0.579 -12.367 -9.936 1.00 92.00 104 ASP A CA 1
ATOM 777 C C . ASP A 1 104 ? 0.025 -10.989 -10.198 1.00 92.00 104 ASP A C 1
ATOM 779 O O . ASP A 1 104 ? 0.089 -10.544 -11.343 1.00 92.00 104 ASP A O 1
ATOM 783 N N . ASN A 1 105 ? 0.424 -10.277 -9.141 1.00 92.94 105 ASN A N 1
ATOM 784 C CA . ASN A 1 105 ? 0.934 -8.916 -9.247 1.00 92.94 105 ASN A CA 1
ATOM 785 C C . ASN A 1 105 ? 1.944 -8.581 -8.133 1.00 92.94 105 ASN A C 1
ATOM 787 O O . ASN A 1 105 ? 1.656 -7.748 -7.263 1.00 92.94 105 ASN A O 1
ATOM 791 N N . PRO A 1 106 ? 3.124 -9.228 -8.132 1.00 93.56 106 PRO A N 1
ATOM 792 C CA . PRO A 1 106 ? 4.141 -9.009 -7.106 1.00 93.56 106 PRO A CA 1
ATOM 793 C C . PRO A 1 106 ? 4.856 -7.653 -7.240 1.00 93.56 106 PRO A C 1
ATOM 795 O O . PRO A 1 106 ? 5.548 -7.238 -6.318 1.00 93.56 106 PRO A O 1
ATOM 798 N N . ASN A 1 107 ? 4.670 -6.947 -8.359 1.00 95.44 107 ASN A N 1
ATOM 799 C CA . ASN A 1 107 ? 5.391 -5.717 -8.710 1.00 95.44 107 ASN A CA 1
ATOM 800 C C . ASN A 1 107 ? 4.631 -4.427 -8.346 1.00 95.44 107 ASN A C 1
ATOM 802 O O . ASN A 1 107 ? 4.947 -3.352 -8.857 1.00 95.44 107 ASN A O 1
ATOM 806 N N . SER A 1 108 ? 3.598 -4.524 -7.507 1.00 95.94 108 SER A N 1
ATOM 807 C CA . SER A 1 108 ? 2.817 -3.371 -7.055 1.00 95.94 108 SER A CA 1
ATOM 808 C C . SER A 1 108 ? 3.397 -2.779 -5.780 1.00 95.94 108 SER A C 1
ATOM 810 O O . SER A 1 108 ? 3.616 -3.487 -4.798 1.00 95.94 108 SER A O 1
ATOM 812 N N . HIS A 1 109 ? 3.576 -1.461 -5.771 1.00 96.81 109 HIS A N 1
ATOM 813 C CA . HIS A 1 109 ? 4.199 -0.715 -4.675 1.00 96.81 109 HIS A CA 1
ATOM 814 C C . HIS A 1 109 ? 3.274 0.382 -4.126 1.00 96.81 109 HIS A C 1
ATOM 816 O O . HIS A 1 109 ? 3.719 1.473 -3.777 1.00 96.81 109 HIS A O 1
ATOM 822 N N . ARG A 1 110 ? 1.963 0.119 -4.077 1.00 96.19 110 ARG A N 1
ATOM 823 C CA . ARG A 1 110 ? 0.973 1.069 -3.546 1.00 96.19 110 ARG A CA 1
ATOM 824 C C . ARG A 1 110 ? 1.138 1.289 -2.036 1.00 96.19 110 ARG A C 1
ATOM 826 O O . ARG A 1 110 ? 1.573 0.393 -1.318 1.00 96.19 110 ARG A O 1
ATOM 833 N N . ILE A 1 111 ? 0.714 2.457 -1.544 1.00 96.44 111 ILE A N 1
ATOM 834 C CA . ILE A 1 111 ? 0.867 2.867 -0.134 1.00 96.44 111 ILE A CA 1
ATOM 835 C C . ILE A 1 111 ? 0.195 1.919 0.869 1.00 96.44 111 ILE A C 1
ATOM 837 O O . ILE A 1 111 ? 0.679 1.753 1.986 1.00 96.44 111 ILE A O 1
ATOM 841 N N . GLN A 1 112 ? -0.876 1.234 0.462 1.00 94.38 112 GLN A N 1
ATOM 842 C CA . GLN A 1 112 ? -1.566 0.251 1.299 1.00 94.38 112 GLN A CA 1
ATOM 843 C C . GLN A 1 112 ? -0.644 -0.903 1.727 1.00 94.38 112 GLN A C 1
ATOM 845 O O . GLN A 1 112 ? -0.844 -1.472 2.797 1.00 94.38 112 GLN A O 1
ATOM 850 N N . ASN A 1 113 ? 0.397 -1.206 0.942 1.00 93.25 113 ASN A N 1
ATOM 851 C CA . ASN A 1 113 ? 1.338 -2.298 1.208 1.00 93.25 113 ASN A CA 1
ATOM 852 C C . ASN A 1 113 ? 2.268 -2.020 2.405 1.00 93.25 113 ASN A C 1
ATOM 854 O O . ASN A 1 113 ? 2.994 -2.918 2.824 1.00 93.25 113 ASN A O 1
ATOM 858 N N . VAL A 1 114 ? 2.263 -0.797 2.954 1.00 93.31 114 VAL A N 1
ATOM 859 C CA . VAL A 1 114 ? 2.994 -0.457 4.189 1.00 93.31 114 VAL A CA 1
ATOM 860 C C . VAL A 1 114 ? 2.316 -1.058 5.417 1.00 93.31 114 VAL A C 1
ATOM 862 O O . VAL A 1 114 ? 2.991 -1.364 6.398 1.00 93.31 114 VAL A O 1
ATOM 865 N N . VAL A 1 115 ? 0.994 -1.257 5.373 1.00 92.19 115 VAL A N 1
ATOM 866 C CA . VAL A 1 115 ? 0.286 -1.929 6.462 1.00 92.19 115 VAL A CA 1
ATOM 867 C C . VAL A 1 115 ? 0.675 -3.397 6.423 1.00 92.19 115 VAL A C 1
ATOM 869 O O . VAL A 1 115 ? 0.205 -4.157 5.575 1.00 92.19 115 VAL A O 1
ATOM 872 N N . THR A 1 116 ? 1.539 -3.813 7.346 1.00 74.44 116 THR A N 1
ATOM 873 C CA . THR A 1 116 ? 1.855 -5.226 7.501 1.00 74.44 116 THR A CA 1
ATOM 874 C C . THR A 1 116 ? 0.584 -5.916 7.979 1.00 74.44 116 THR A C 1
ATOM 876 O O . THR A 1 116 ? 0.232 -5.843 9.156 1.00 74.44 116 THR A O 1
ATOM 879 N N . SER A 1 117 ? -0.146 -6.585 7.082 1.00 65.56 117 SER A N 1
ATOM 880 C CA . SER A 1 117 ? -1.087 -7.599 7.552 1.00 65.56 117 SER A CA 1
ATOM 881 C C . SER A 1 117 ? -0.249 -8.589 8.355 1.00 65.56 117 SER A C 1
ATOM 883 O O . SER A 1 117 ? 0.817 -8.975 7.872 1.00 65.56 117 SER A O 1
ATOM 885 N N . PHE A 1 118 ? -0.689 -8.996 9.543 1.00 50.59 118 PHE A N 1
ATOM 886 C CA . PHE A 1 118 ? -0.047 -10.029 10.366 1.00 50.59 118 PHE A CA 1
ATOM 887 C C . PHE A 1 118 ? -0.055 -11.423 9.694 1.00 50.59 118 PHE A C 1
ATOM 889 O O . PHE A 1 118 ? -0.236 -12.443 10.352 1.00 50.59 118 PHE A O 1
ATOM 896 N N . ALA A 1 119 ? 0.115 -11.495 8.373 1.00 49.09 119 ALA A N 1
ATOM 897 C CA . ALA A 1 119 ? 0.528 -12.695 7.689 1.00 49.09 119 ALA A CA 1
ATOM 898 C C . ALA A 1 119 ? 1.842 -13.135 8.348 1.00 49.09 119 ALA A C 1
ATOM 900 O O . ALA A 1 119 ? 2.797 -12.348 8.372 1.00 49.09 119 ALA A O 1
ATOM 901 N N . PRO A 1 120 ? 1.901 -14.346 8.929 1.00 47.62 120 PRO A N 1
ATOM 902 C CA . PRO A 1 120 ? 3.134 -14.841 9.505 1.00 47.62 120 PRO A CA 1
ATOM 903 C C . PRO A 1 120 ? 4.165 -14.791 8.388 1.00 47.62 120 PRO A C 1
ATOM 905 O O . PRO A 1 120 ? 3.952 -15.363 7.316 1.00 47.62 120 PRO A O 1
ATOM 908 N N . GLN A 1 121 ? 5.243 -14.038 8.601 1.00 49.44 121 GLN A N 1
ATOM 909 C CA . GLN A 1 121 ? 6.348 -14.034 7.663 1.00 49.44 121 GLN A CA 1
ATOM 910 C C . GLN A 1 121 ? 6.768 -15.492 7.488 1.00 49.44 121 GLN A C 1
ATOM 912 O O . GLN A 1 121 ? 7.270 -16.102 8.434 1.00 49.44 121 GLN A O 1
ATOM 917 N N . ARG A 1 122 ? 6.540 -16.076 6.304 1.00 53.16 122 ARG A N 1
ATOM 918 C CA . ARG A 1 122 ? 7.231 -17.306 5.922 1.00 53.16 122 ARG A CA 1
ATOM 919 C C . ARG A 1 122 ? 8.703 -16.942 5.826 1.00 53.16 122 ARG A C 1
ATOM 921 O O . ARG A 1 122 ? 9.190 -16.534 4.780 1.00 53.16 122 ARG A O 1
ATOM 928 N N . ARG A 1 123 ? 9.393 -17.069 6.954 1.00 44.88 123 ARG A N 1
ATOM 929 C CA . ARG A 1 123 ? 10.785 -17.482 6.961 1.00 44.88 123 ARG A CA 1
ATOM 930 C C . ARG A 1 123 ? 10.763 -18.970 6.633 1.00 44.88 123 ARG A C 1
ATOM 932 O O . ARG A 1 123 ? 10.578 -19.799 7.518 1.00 44.88 123 ARG A O 1
ATOM 939 N N . THR A 1 124 ? 10.792 -19.267 5.343 1.00 36.78 124 THR A N 1
ATOM 940 C CA . THR A 1 124 ? 11.279 -20.546 4.818 1.00 36.78 124 THR A CA 1
ATOM 941 C C . THR A 1 124 ? 12.679 -20.313 4.310 1.00 36.78 124 THR A C 1
ATOM 943 O O . THR A 1 124 ? 12.840 -19.279 3.621 1.00 36.78 124 THR A O 1
#

Secondary structure (DSSP, 8-state):
----PPP-------PPPPHHHHHHHHHHHHHHHHT--------SSTTS---PPP--TTTT-GGG---S--TTSSS-EEEE-GGGTTTS--EEEE--SS--BTTTBTT---GGGGS---------

Foldseek 3Di:
DDDDDDDDDDPPPDDPPPVVVVVVVVVVVVVVVVPPDPDPPPVAPPPDDGDDDDDDPCVVCLVVDDDPDFAQCVHWDKDFDPVVVPPPGDIDIAHQVDDDDPPPHPRHDDSSVVPPDPPPPPPD

Radius of gyration: 39.0 Å; Cα contacts (8 Å, |Δi|>4): 93; chains: 1; bounding box: 75×34×119 Å

Organism: Mus musculus (NCBI:txid10090)

InterPro domains:
  IPR008211 Laminin, N-terminal [PF00055] (50-119)
  IPR008211 Laminin, N-terminal [PS51117] (46-124)

Mean predicted aligned error: 16.83 Å